Protein AF-A0A9D6UVX1-F1 (afdb_monomer_lite)

Structure (mmCIF, N/CA/C/O backbone):
data_AF-A0A9D6UVX1-F1
#
_entry.id   AF-A0A9D6UVX1-F1
#
loop_
_atom_site.group_PDB
_atom_site.id
_atom_site.type_symbol
_atom_site.label_atom_id
_atom_site.label_alt_id
_atom_site.label_comp_id
_atom_site.lab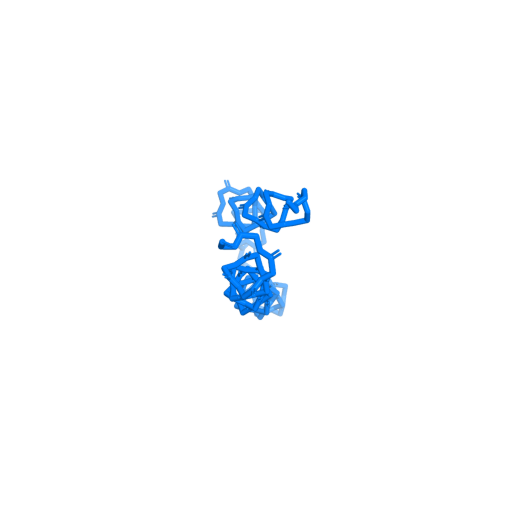el_asym_id
_atom_site.label_entity_id
_atom_site.label_seq_id
_atom_site.pdbx_PDB_ins_code
_atom_site.Cartn_x
_atom_site.Cartn_y
_atom_site.Cartn_z
_atom_site.occupancy
_atom_site.B_iso_or_equiv
_atom_site.auth_seq_id
_atom_site.auth_comp_id
_atom_site.auth_asym_id
_atom_site.auth_atom_id
_atom_site.pdbx_PDB_model_num
ATOM 1 N N . MET A 1 1 ? -2.848 -1.327 16.399 1.00 71.75 1 MET A N 1
ATOM 2 C CA . MET A 1 1 ? -2.299 -2.309 15.433 1.00 71.75 1 MET A CA 1
ATOM 3 C C . MET A 1 1 ? -1.159 -1.660 14.654 1.00 71.75 1 MET A C 1
ATOM 5 O O . MET A 1 1 ? -1.409 -0.880 13.743 1.00 71.75 1 MET A O 1
ATOM 9 N N . ASN A 1 2 ? 0.091 -1.939 15.032 1.00 89.06 2 ASN A N 1
ATOM 10 C CA . ASN A 1 2 ? 1.271 -1.244 14.494 1.00 89.06 2 ASN A CA 1
ATOM 11 C C . ASN A 1 2 ? 1.533 -1.525 13.003 1.00 89.06 2 ASN A C 1
ATOM 13 O O . ASN A 1 2 ? 2.124 -0.685 12.329 1.00 89.06 2 ASN A O 1
ATOM 17 N N . GLN A 1 3 ? 1.047 -2.652 12.472 1.00 94.94 3 GLN A N 1
ATOM 18 C CA . GLN A 1 3 ? 1.255 -3.023 11.069 1.00 94.94 3 GLN A CA 1
ATOM 19 C C . GLN A 1 3 ? 0.621 -2.031 10.085 1.00 94.94 3 GLN A C 1
ATOM 21 O O . GLN A 1 3 ? 1.250 -1.696 9.088 1.00 94.94 3 GLN A O 1
ATOM 26 N N . ALA A 1 4 ? -0.564 -1.483 10.388 1.00 95.62 4 ALA A N 1
ATOM 27 C CA . ALA A 1 4 ? -1.225 -0.511 9.510 1.00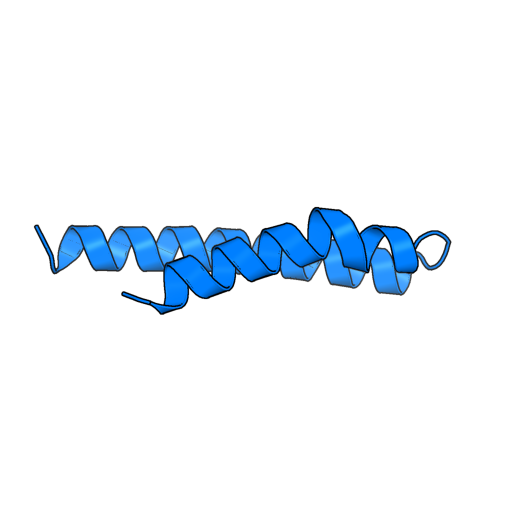 95.62 4 ALA A CA 1
ATOM 28 C C . ALA A 1 4 ? -0.357 0.741 9.298 1.00 95.62 4 ALA A C 1
ATOM 30 O O . ALA A 1 4 ? -0.253 1.261 8.193 1.00 95.62 4 ALA A O 1
ATOM 31 N N . VAL A 1 5 ? 0.340 1.182 10.351 1.00 95.94 5 VAL A N 1
ATOM 32 C CA . VAL A 1 5 ? 1.281 2.308 10.281 1.00 95.94 5 VAL A CA 1
ATOM 33 C C . VAL A 1 5 ? 2.498 1.958 9.422 1.00 95.94 5 VAL A C 1
ATOM 35 O O . VAL A 1 5 ? 2.979 2.806 8.671 1.00 95.94 5 VAL A O 1
ATOM 38 N N . GLN A 1 6 ? 3.005 0.725 9.511 1.00 98.06 6 GLN A N 1
ATOM 39 C CA . GLN A 1 6 ? 4.150 0.287 8.709 1.00 98.06 6 GLN A CA 1
ATOM 40 C C . GLN A 1 6 ? 3.805 0.176 7.223 1.00 98.06 6 GLN A C 1
ATOM 42 O O . GLN A 1 6 ? 4.588 0.635 6.390 1.00 98.06 6 GLN A O 1
ATOM 47 N N . GLU A 1 7 ? 2.627 -0.353 6.886 1.00 97.50 7 GLU A N 1
ATOM 48 C CA . GLU A 1 7 ? 2.170 -0.408 5.496 1.00 97.50 7 GLU A CA 1
ATOM 49 C C . GLU A 1 7 ? 1.973 0.997 4.919 1.00 97.50 7 GLU A C 1
ATOM 51 O O . GLU A 1 7 ? 2.503 1.2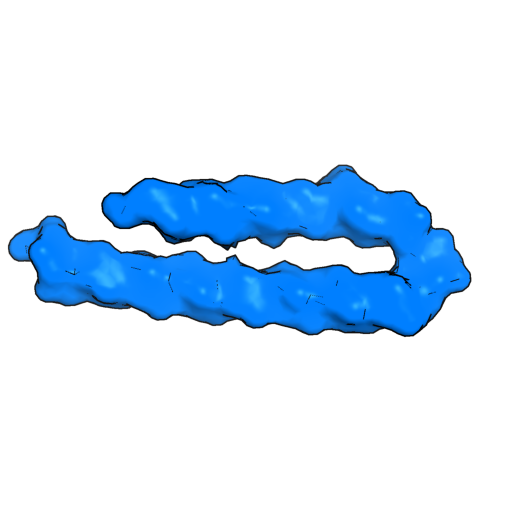84 3.847 1.00 97.50 7 GLU A O 1
ATOM 56 N N . SER A 1 8 ? 1.354 1.925 5.661 1.00 97.44 8 SER A N 1
ATOM 57 C CA . SER A 1 8 ? 1.223 3.323 5.220 1.00 97.44 8 SER A CA 1
ATOM 58 C C . SER A 1 8 ? 2.581 3.987 4.959 1.00 97.44 8 SER A C 1
ATOM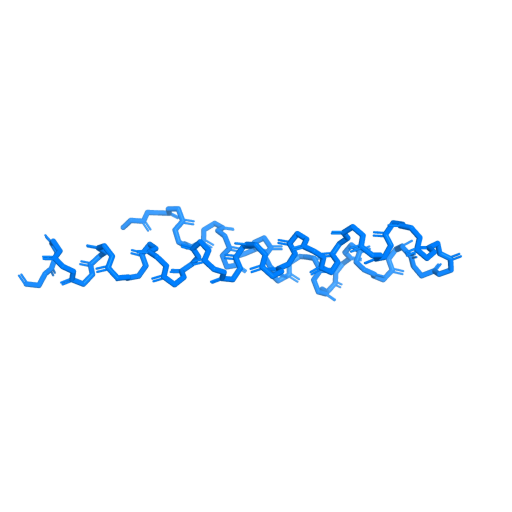 60 O O . SER A 1 8 ? 2.766 4.659 3.943 1.00 97.44 8 SER A O 1
ATOM 62 N N . LYS A 1 9 ? 3.577 3.760 5.829 1.00 98.00 9 LYS A N 1
ATOM 63 C CA . LYS A 1 9 ? 4.958 4.232 5.610 1.00 98.00 9 LYS A CA 1
ATOM 64 C C . LYS A 1 9 ? 5.609 3.572 4.396 1.00 98.00 9 LYS A C 1
ATOM 66 O O . LYS A 1 9 ? 6.407 4.200 3.704 1.00 98.00 9 LYS A O 1
ATOM 71 N N . SER A 1 10 ? 5.325 2.295 4.149 1.00 97.94 10 SER A N 1
ATOM 72 C CA . SER A 1 10 ? 5.841 1.582 2.981 1.00 97.94 10 SER A CA 1
ATOM 73 C C . SER A 1 10 ? 5.259 2.131 1.680 1.00 97.94 10 SER A C 1
ATOM 75 O O . SER A 1 10 ? 6.023 2.347 0.746 1.00 97.94 10 SER A O 1
ATOM 77 N N . VAL A 1 11 ? 3.951 2.398 1.624 1.00 98.06 11 VAL A N 1
ATOM 78 C CA . VAL A 1 11 ? 3.297 3.029 0.463 1.00 98.06 11 VAL A CA 1
ATOM 79 C C . VAL A 1 11 ? 3.914 4.395 0.180 1.00 98.06 11 VAL A C 1
ATOM 81 O O . VAL A 1 11 ? 4.248 4.699 -0.964 1.00 98.06 11 VAL A O 1
ATOM 84 N N . TRP A 1 12 ? 4.145 5.198 1.223 1.00 97.88 12 TRP A N 1
ATOM 85 C CA . TRP A 1 12 ? 4.799 6.495 1.061 1.00 97.88 12 TRP A CA 1
ATOM 86 C C . TRP A 1 12 ? 6.197 6.368 0.439 1.00 97.88 12 TRP A C 1
ATOM 88 O O . TRP A 1 12 ? 6.507 7.101 -0.498 1.00 97.88 12 TRP A O 1
ATOM 98 N N . ARG A 1 13 ? 7.021 5.415 0.896 1.00 97.81 13 ARG A N 1
ATOM 99 C CA . ARG A 1 13 ? 8.358 5.177 0.323 1.00 97.81 13 ARG A CA 1
ATOM 100 C C . ARG A 1 13 ? 8.300 4.708 -1.130 1.00 97.81 13 ARG A C 1
ATOM 102 O O . ARG A 1 13 ? 9.084 5.188 -1.940 1.00 97.81 13 ARG A O 1
ATOM 109 N N . ILE A 1 14 ? 7.352 3.835 -1.477 1.00 96.38 14 ILE A N 1
ATOM 110 C CA . ILE A 1 14 ? 7.168 3.386 -2.866 1.00 96.38 14 ILE A CA 1
ATOM 111 C C . ILE A 1 14 ? 6.878 4.586 -3.775 1.00 96.38 14 ILE A C 1
ATOM 113 O O . ILE A 1 14 ? 7.587 4.784 -4.759 1.00 96.38 14 ILE A O 1
ATOM 117 N N . LYS A 1 15 ? 5.909 5.430 -3.398 1.00 94.50 15 LYS A N 1
ATOM 118 C CA . LYS A 1 15 ? 5.484 6.599 -4.186 1.00 94.50 15 LYS A CA 1
ATOM 119 C C . LYS A 1 15 ? 6.565 7.676 -4.313 1.00 94.50 15 LYS A C 1
ATOM 121 O O . LYS A 1 15 ? 6.702 8.281 -5.371 1.00 94.50 15 LYS A O 1
ATOM 126 N N . ASN A 1 16 ? 7.302 7.941 -3.233 1.00 95.00 16 ASN A N 1
ATOM 127 C CA . ASN A 1 16 ? 8.176 9.117 -3.143 1.00 95.00 16 ASN A CA 1
ATOM 128 C C . ASN A 1 16 ? 9.667 8.810 -3.309 1.00 95.00 16 ASN A C 1
ATOM 130 O O . ASN A 1 16 ? 10.445 9.746 -3.442 1.00 95.00 16 ASN A O 1
ATOM 134 N N . GLN A 1 17 ? 10.075 7.540 -3.263 1.00 94.50 17 GLN A N 1
ATOM 135 C CA . GLN A 1 17 ? 11.484 7.149 -3.361 1.00 94.50 17 GLN A CA 1
ATOM 136 C C . GLN A 1 17 ? 11.670 6.062 -4.425 1.00 94.50 17 GLN A C 1
ATOM 138 O O . GLN A 1 17 ? 12.257 6.319 -5.470 1.00 94.50 17 GLN A O 1
ATOM 14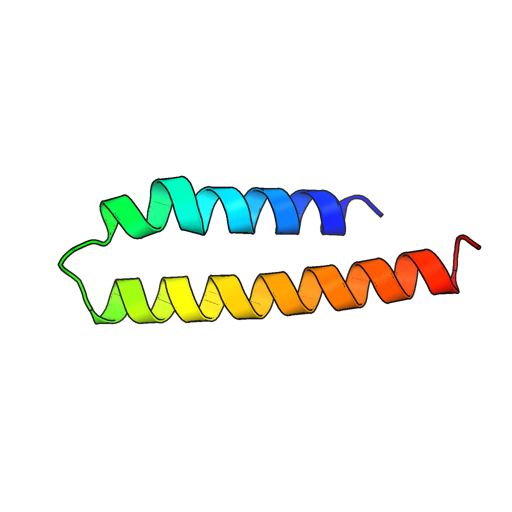3 N N . TYR A 1 18 ? 11.094 4.873 -4.226 1.00 93.50 18 TYR A N 1
ATOM 144 C CA . TYR A 1 18 ? 11.434 3.702 -5.051 1.00 93.50 18 TYR A CA 1
ATOM 145 C C . TYR A 1 18 ? 10.967 3.823 -6.505 1.00 93.50 18 TYR A C 1
ATOM 147 O O . TYR A 1 18 ? 11.684 3.430 -7.421 1.00 93.50 18 TYR A O 1
ATOM 155 N N . MET A 1 19 ? 9.792 4.411 -6.745 1.00 90.44 19 MET A N 1
ATOM 156 C CA . MET A 1 19 ? 9.315 4.657 -8.109 1.00 90.44 19 MET A CA 1
ATOM 157 C C . MET A 1 19 ? 10.156 5.686 -8.867 1.00 90.44 19 MET A C 1
ATOM 159 O O . MET A 1 19 ? 10.222 5.612 -10.088 1.00 90.44 19 MET A O 1
ATOM 163 N N . GLN A 1 20 ? 10.792 6.635 -8.173 1.00 90.69 20 GLN A N 1
ATOM 164 C CA . GLN A 1 20 ? 11.656 7.628 -8.820 1.00 90.69 20 GLN A CA 1
ATOM 165 C C . GLN A 1 20 ? 12.962 6.985 -9.293 1.00 90.69 20 GLN A C 1
ATOM 167 O O . GLN A 1 20 ? 13.429 7.273 -10.391 1.00 90.69 20 GLN A O 1
ATOM 172 N N . GLU A 1 21 ? 13.510 6.066 -8.496 1.00 87.81 21 GLU A N 1
ATOM 173 C CA . GLU A 1 21 ? 14.719 5.304 -8.834 1.00 87.81 21 GLU A CA 1
ATOM 174 C C . GLU A 1 21 ? 14.481 4.275 -9.953 1.00 87.81 21 GLU A C 1
ATOM 176 O O . GLU A 1 21 ? 15.410 3.917 -10.670 1.00 87.81 21 GLU A O 1
ATOM 181 N N . ALA A 1 22 ? 13.239 3.815 -10.132 1.00 88.88 22 ALA A N 1
ATOM 182 C CA . ALA A 1 22 ? 12.864 2.819 -11.136 1.00 88.88 22 ALA A CA 1
ATOM 183 C C . ALA A 1 22 ? 12.458 3.410 -12.504 1.00 88.88 22 ALA A C 1
ATOM 185 O O . ALA A 1 22 ? 12.095 2.659 -13.416 1.00 88.88 22 ALA A O 1
ATOM 186 N N . VAL A 1 23 ? 12.491 4.738 -12.673 1.00 89.00 23 VAL A N 1
ATOM 187 C CA . VAL A 1 23 ? 12.113 5.396 -13.935 1.00 89.00 23 VAL A CA 1
ATOM 188 C C . VAL A 1 23 ? 12.975 4.877 -15.090 1.00 89.00 23 VAL A C 1
ATOM 190 O O . VAL A 1 23 ? 14.199 4.864 -15.016 1.00 89.00 23 VAL A O 1
ATOM 193 N N . GLY A 1 24 ? 12.323 4.462 -16.179 1.00 90.12 24 GLY A N 1
ATOM 194 C CA . GLY A 1 24 ? 12.981 3.886 -17.358 1.00 90.12 24 GLY A CA 1
ATOM 195 C C . GLY A 1 24 ? 13.087 2.357 -17.349 1.00 90.12 24 GLY A C 1
ATOM 196 O O . GLY A 1 24 ? 13.523 1.792 -18.346 1.00 90.12 24 GLY A O 1
ATOM 197 N N . SER A 1 25 ? 12.659 1.687 -16.271 1.00 93.62 25 SER A N 1
ATOM 198 C CA . SER A 1 25 ? 12.538 0.223 -16.197 1.00 93.62 25 SER A CA 1
ATOM 199 C C . SER A 1 25 ? 11.070 -0.179 -16.031 1.00 93.62 25 SER A C 1
ATOM 201 O O . SER A 1 25 ? 10.529 -0.177 -14.923 1.00 93.62 25 SER A O 1
ATOM 203 N N . ASP A 1 26 ? 10.397 -0.475 -17.145 1.00 93.50 26 ASP A N 1
ATOM 204 C CA . ASP A 1 26 ? 8.943 -0.698 -17.177 1.00 93.50 26 ASP A CA 1
ATOM 205 C C . ASP A 1 26 ? 8.484 -1.883 -16.316 1.00 93.50 26 ASP A C 1
ATOM 207 O O . ASP A 1 26 ? 7.434 -1.817 -15.672 1.00 93.50 26 ASP A O 1
ATOM 211 N N . ASP A 1 27 ? 9.275 -2.949 -16.262 1.00 95.19 27 ASP A N 1
ATOM 212 C CA . ASP A 1 27 ? 9.028 -4.147 -15.459 1.00 95.19 27 ASP A CA 1
ATOM 213 C C . ASP A 1 27 ? 9.135 -3.866 -13.951 1.00 95.19 27 ASP A C 1
ATOM 215 O O . ASP A 1 27 ? 8.239 -4.222 -13.179 1.00 95.19 27 ASP A O 1
ATOM 219 N N . ILE A 1 28 ? 10.176 -3.145 -13.533 1.00 94.56 28 ILE A N 1
ATOM 220 C CA . ILE A 1 28 ? 10.375 -2.716 -12.144 1.00 94.56 28 ILE A CA 1
ATOM 221 C C . ILE A 1 28 ? 9.263 -1.741 -11.731 1.00 94.56 28 ILE A C 1
ATOM 223 O O . ILE A 1 28 ? 8.684 -1.863 -10.649 1.00 94.56 28 ILE A O 1
ATOM 227 N N . MET A 1 29 ? 8.892 -0.806 -12.607 1.00 95.38 29 MET A N 1
ATOM 228 C CA . MET A 1 29 ? 7.786 0.125 -12.368 1.00 95.38 29 MET A CA 1
ATOM 229 C C . MET A 1 29 ? 6.442 -0.594 -12.248 1.00 95.38 29 MET A C 1
ATOM 231 O O . MET A 1 29 ? 5.634 -0.256 -11.378 1.00 95.38 29 MET A O 1
ATOM 235 N N . ALA A 1 30 ? 6.186 -1.596 -13.090 1.00 96.19 30 ALA A N 1
ATOM 236 C CA . ALA A 1 30 ? 4.989 -2.421 -12.993 1.00 96.19 30 ALA A CA 1
ATOM 237 C C . ALA A 1 30 ? 4.938 -3.180 -11.659 1.00 96.19 30 ALA A C 1
ATOM 239 O O . ALA A 1 30 ? 3.882 -3.221 -11.020 1.00 96.19 30 ALA A O 1
ATOM 240 N N . PHE A 1 31 ? 6.075 -3.711 -11.200 1.00 96.88 31 PHE A N 1
ATOM 241 C CA . PHE A 1 31 ? 6.174 -4.349 -9.891 1.00 96.88 31 PHE A CA 1
ATOM 242 C C . PHE A 1 31 ? 5.858 -3.372 -8.753 1.00 96.88 31 PHE A C 1
ATOM 244 O O . PHE A 1 31 ? 5.009 -3.675 -7.914 1.00 96.88 31 PHE A O 1
ATOM 251 N N . TRP A 1 32 ? 6.467 -2.181 -8.740 1.00 96.56 32 TRP A N 1
ATOM 252 C CA . TRP A 1 32 ? 6.210 -1.192 -7.689 1.00 96.56 32 TRP A CA 1
ATOM 253 C C . TRP A 1 32 ? 4.754 -0.728 -7.659 1.00 96.56 32 TRP A C 1
ATOM 255 O O . TRP A 1 32 ? 4.183 -0.627 -6.576 1.00 96.56 32 TRP A O 1
ATOM 265 N N . ARG A 1 33 ? 4.122 -0.530 -8.824 1.00 96.38 33 ARG A N 1
ATOM 266 C CA . ARG A 1 33 ? 2.684 -0.212 -8.923 1.00 96.38 33 ARG A CA 1
ATOM 267 C C . ARG A 1 33 ? 1.803 -1.326 -8.367 1.00 96.38 33 ARG A C 1
ATOM 269 O O . ARG A 1 33 ? 0.795 -1.047 -7.723 1.00 96.38 33 ARG A O 1
ATOM 276 N N . LYS A 1 34 ? 2.150 -2.589 -8.632 1.00 98.00 34 LYS A N 1
ATOM 277 C CA . LYS A 1 34 ? 1.426 -3.734 -8.068 1.00 98.00 34 LYS A CA 1
ATOM 278 C C . LYS A 1 34 ? 1.577 -3.760 -6.546 1.00 98.00 34 LYS A C 1
ATOM 280 O O . LYS A 1 34 ? 0.578 -3.809 -5.838 1.00 98.00 34 LYS A O 1
ATOM 285 N N . LEU A 1 35 ? 2.810 -3.655 -6.053 1.00 97.81 35 LEU A N 1
ATOM 286 C CA . LEU A 1 35 ? 3.103 -3.703 -4.624 1.00 97.81 35 LEU A CA 1
ATOM 287 C C . LEU A 1 35 ? 2.446 -2.549 -3.853 1.00 97.81 35 LEU A C 1
ATOM 289 O O . LEU A 1 35 ? 1.974 -2.750 -2.740 1.00 97.81 35 LEU A O 1
ATOM 293 N N . GLU A 1 36 ? 2.405 -1.349 -4.432 1.00 97.62 36 GLU A N 1
ATOM 294 C CA . GLU A 1 36 ? 1.674 -0.203 -3.887 1.00 97.62 36 GLU A CA 1
ATOM 295 C C . GLU A 1 36 ? 0.199 -0.547 -3.643 1.00 97.62 36 GLU A C 1
ATOM 297 O O . GLU A 1 36 ? -0.282 -0.398 -2.519 1.00 97.62 36 GLU A O 1
ATOM 302 N N . LYS A 1 37 ? -0.492 -1.068 -4.666 1.00 98.25 37 LYS A N 1
ATOM 303 C CA . LYS A 1 37 ? -1.913 -1.437 -4.585 1.00 98.25 37 LYS A CA 1
ATOM 304 C C . LYS A 1 37 ? -2.174 -2.547 -3.573 1.00 98.25 37 LYS A C 1
ATOM 306 O O . LYS A 1 37 ? -3.110 -2.442 -2.784 1.00 98.25 37 LYS A O 1
ATOM 311 N N . ASP A 1 38 ? -1.332 -3.578 -3.560 1.00 98.44 38 ASP A N 1
ATOM 312 C CA . ASP A 1 38 ? -1.452 -4.685 -2.604 1.00 98.44 38 ASP A CA 1
ATOM 313 C C . ASP A 1 38 ? -1.350 -4.159 -1.158 1.00 98.44 38 ASP A C 1
ATOM 315 O O . ASP A 1 38 ? -2.120 -4.539 -0.276 1.00 98.44 38 ASP A O 1
ATOM 319 N N . LYS A 1 39 ? -0.448 -3.203 -0.908 1.00 98.25 39 LYS A N 1
ATOM 320 C CA . LYS A 1 39 ? -0.289 -2.582 0.413 1.00 98.25 39 LYS A CA 1
ATOM 321 C C . LYS A 1 39 ? -1.451 -1.672 0.799 1.00 98.25 39 LYS A C 1
ATOM 323 O O . LYS A 1 39 ? -1.840 -1.667 1.965 1.00 98.25 39 LYS A O 1
ATOM 328 N N . GLU A 1 40 ? -2.032 -0.933 -0.142 1.00 98.25 40 GLU A N 1
ATOM 329 C CA . GLU A 1 40 ? -3.254 -0.153 0.100 1.00 98.25 40 GLU A CA 1
ATOM 330 C C . GLU A 1 40 ? -4.441 -1.054 0.489 1.00 98.25 40 GLU A C 1
ATOM 332 O O . GLU A 1 40 ? -5.204 -0.719 1.406 1.00 98.25 40 GLU A O 1
ATOM 337 N N . ALA A 1 41 ? -4.551 -2.239 -0.122 1.00 98.38 41 ALA A N 1
ATOM 338 C CA . ALA A 1 41 ? -5.535 -3.245 0.271 1.00 98.38 41 ALA A CA 1
ATOM 339 C C . ALA A 1 41 ? -5.280 -3.757 1.701 1.00 98.38 41 ALA A C 1
ATOM 341 O O . ALA A 1 41 ? -6.190 -3.727 2.532 1.00 98.38 41 ALA A O 1
ATOM 342 N N . HIS A 1 42 ? -4.033 -4.106 2.041 1.00 98.06 42 HIS A N 1
ATOM 343 C CA . HIS A 1 42 ? -3.679 -4.527 3.403 1.00 98.06 42 HIS A CA 1
ATOM 344 C C . HIS A 1 42 ? -3.984 -3.451 4.455 1.00 98.06 42 HIS A C 1
ATOM 346 O O . HIS A 1 42 ? -4.472 -3.769 5.539 1.00 98.06 42 HIS A O 1
ATOM 352 N N . ILE A 1 43 ? -3.724 -2.170 4.164 1.00 97.81 43 ILE A N 1
ATOM 353 C CA . ILE A 1 43 ? -4.075 -1.063 5.070 1.00 97.81 43 ILE A CA 1
ATOM 354 C C . ILE A 1 43 ? -5.582 -1.056 5.337 1.00 97.81 43 ILE A C 1
ATOM 356 O O . ILE A 1 43 ? -5.989 -0.954 6.495 1.00 97.81 43 ILE A O 1
ATOM 360 N N . SER A 1 44 ? -6.394 -1.200 4.289 1.00 97.44 44 SER A N 1
ATOM 361 C CA . SER A 1 44 ? -7.858 -1.217 4.391 1.00 97.44 44 SER A CA 1
ATOM 362 C C . SER A 1 44 ? -8.355 -2.385 5.250 1.00 97.44 44 SER A C 1
ATOM 364 O O . SER A 1 44 ? -9.183 -2.198 6.144 1.00 97.44 44 SER A O 1
ATOM 366 N N . GLU A 1 45 ? -7.802 -3.582 5.050 1.00 97.62 45 GLU A N 1
ATOM 367 C CA . GLU A 1 45 ? -8.122 -4.769 5.852 1.00 97.62 45 GLU A CA 1
ATOM 368 C C . GLU A 1 45 ? -7.711 -4.601 7.319 1.00 97.62 45 GLU A C 1
ATOM 370 O O . GLU A 1 45 ? -8.499 -4.863 8.233 1.00 97.62 45 GLU A O 1
ATOM 375 N N . LEU A 1 46 ? -6.499 -4.099 7.568 1.00 96.75 46 LEU A N 1
ATOM 376 C CA . LEU A 1 46 ? -6.008 -3.838 8.918 1.00 96.75 46 LEU A CA 1
ATOM 377 C C . LEU A 1 46 ? -6.872 -2.794 9.629 1.00 96.75 46 LEU A C 1
ATOM 379 O O . LEU A 1 46 ? -7.186 -2.966 10.805 1.00 96.75 46 LEU A O 1
ATOM 383 N N . GLN A 1 47 ? -7.292 -1.735 8.935 1.00 95.50 47 GLN A N 1
ATOM 384 C CA . GLN A 1 47 ? -8.210 -0.730 9.474 1.00 95.50 47 GLN A CA 1
ATOM 385 C C . GLN A 1 47 ? -9.579 -1.330 9.812 1.00 95.50 47 GLN A C 1
ATOM 387 O O . GLN A 1 47 ? -10.117 -1.044 10.884 1.00 95.50 47 GLN A O 1
ATOM 392 N N . ALA A 1 48 ? -10.117 -2.201 8.956 1.00 96.38 48 ALA A N 1
ATOM 393 C CA . ALA A 1 48 ? -11.365 -2.907 9.228 1.00 96.38 48 ALA A CA 1
ATOM 394 C C . ALA A 1 48 ? -11.254 -3.803 10.474 1.00 96.38 48 ALA A C 1
ATOM 396 O O . ALA A 1 48 ? -12.141 -3.779 11.328 1.00 96.38 48 ALA A O 1
ATOM 397 N N . LEU A 1 49 ? -10.144 -4.533 10.632 1.00 95.88 49 LEU A N 1
ATOM 398 C CA . LEU A 1 49 ? -9.878 -5.350 11.820 1.00 95.88 49 LEU A CA 1
ATOM 399 C C . LEU A 1 49 ? -9.733 -4.500 13.088 1.00 95.88 49 LEU A C 1
ATOM 401 O O . LEU A 1 49 ? -10.321 -4.834 14.114 1.00 95.88 49 LEU A O 1
ATOM 405 N N . ILE A 1 50 ? -9.001 -3.381 13.023 1.00 93.56 50 ILE A N 1
ATOM 406 C CA . ILE A 1 50 ? -8.889 -2.435 14.145 1.00 93.56 50 ILE A CA 1
ATOM 407 C C . ILE A 1 50 ? -10.278 -1.963 14.568 1.00 93.56 50 ILE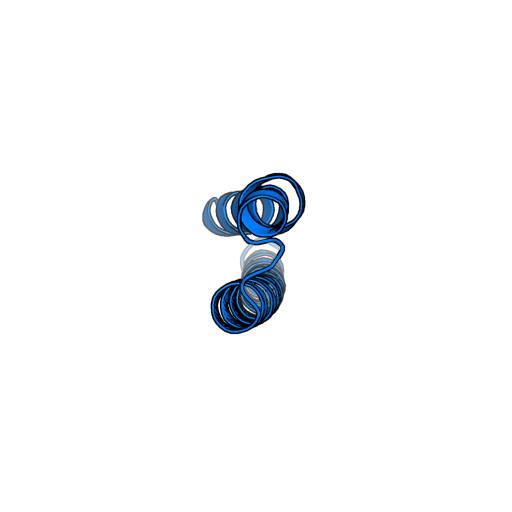 A C 1
ATOM 409 O O . ILE A 1 50 ? -10.589 -2.020 15.751 1.00 93.56 50 ILE A O 1
ATOM 413 N N . LYS A 1 51 ? -11.113 -1.532 13.616 1.00 94.12 51 LYS A N 1
ATOM 414 C CA . LYS A 1 51 ? -12.469 -1.049 13.899 1.00 94.12 51 LYS A CA 1
ATOM 415 C C . LYS A 1 51 ? -13.365 -2.147 14.470 1.00 94.12 51 LYS A C 1
ATOM 417 O O . LYS A 1 51 ? -14.189 -1.867 15.326 1.00 94.12 51 LYS A O 1
ATOM 422 N N . LYS A 1 52 ? -13.223 -3.387 14.001 1.00 95.19 52 LYS A N 1
ATOM 423 C CA . LYS A 1 52 ? -14.043 -4.516 14.455 1.00 95.19 52 LYS A CA 1
ATOM 424 C C . LYS A 1 52 ? -13.732 -4.943 15.892 1.00 95.19 52 LYS A C 1
ATOM 426 O O . LYS A 1 52 ? -14.641 -5.384 16.585 1.00 95.19 52 LYS A O 1
ATOM 431 N N . TYR A 1 53 ? -12.470 -4.854 16.312 1.00 91.06 53 TYR A N 1
ATOM 432 C CA . TYR A 1 53 ? -12.007 -5.440 17.577 1.00 91.06 53 TYR A CA 1
ATOM 433 C C . TYR A 1 53 ? -11.498 -4.424 18.614 1.00 91.06 53 TYR A C 1
ATOM 435 O O . TYR A 1 53 ? -11.217 -4.825 19.736 1.00 91.06 53 TYR A O 1
ATOM 443 N N . ASN A 1 54 ? -11.388 -3.135 18.268 1.00 76.19 54 ASN A N 1
ATOM 444 C CA . ASN A 1 54 ? -11.035 -2.047 19.195 1.00 76.19 54 ASN A CA 1
ATOM 445 C C . ASN A 1 54 ? -12.118 -0.944 19.262 1.00 76.19 54 ASN A C 1
ATOM 447 O O . ASN A 1 54 ? -11.776 0.205 19.545 1.00 76.19 54 ASN A O 1
ATOM 451 N N . ALA A 1 55 ? -13.377 -1.264 18.930 1.00 56.22 55 ALA A N 1
ATOM 452 C CA . ALA A 1 55 ? -14.524 -0.362 19.104 1.00 56.22 55 ALA A CA 1
ATOM 453 C C . ALA A 1 55 ? -15.104 -0.450 20.518 1.00 56.22 55 ALA A C 1
ATOM 455 O O . ALA A 1 55 ? -15.145 -1.579 21.058 1.00 56.22 55 ALA A O 1
#

pLDDT: mean 93.92, std 7.1, range [56.22, 98.44]

Sequence (55 aa):
MNQAVQESKSVWRIKNQYMQEAVGSDDIMAFWRKLEKDKEAHISELQALIKKYNA

Foldseek 3Di:
DCVLVVLVVVLVCLVPPVCVVCPPPVVSNVVSVVSSVVSVVVNVVVVVVCVVPVD

Radius of gyration: 13.37 Å; chains: 1; bounding box: 29×15×37 Å

Secondary structure (DSSP, 8-state):
-HHHHHHHHHHHHIIIIIHHHTTT-HHHHHHHHHHHHHHHHHHHHHHHHHHHH--